Protein AF-A0A1H9P2E0-F1 (afdb_monomer_lite)

Sequence (161 aa):
MEAMEAANLPGFDYLEYKKALQNLKKMNFTDSVRFQTAYATAQSMGVTPKALLDSAQHYLQTLKKEESKFAQALKGQRAQQVSDKEAQLKQLDASIQQQEAKIKELQDAIKKTKAEQQKLRNTISKSTEKLSKTQADFQATYSLIAGEIQTDIESMKEYLK

pLDDT: mean 93.91, std 5.44, range [59.16, 98.5]

Structure (mmCIF, N/CA/C/O backbone):
data_AF-A0A1H9P2E0-F1
#
_entry.id   AF-A0A1H9P2E0-F1
#
loop_
_atom_site.group_PDB
_atom_site.id
_atom_site.type_symbol
_atom_site.label_atom_id
_atom_site.label_alt_id
_atom_site.label_comp_id
_atom_site.label_asym_id
_atom_site.label_entity_id
_atom_site.label_seq_id
_atom_site.pdbx_PDB_ins_code
_atom_site.Cartn_x
_atom_site.Cartn_y
_atom_site.Cartn_z
_atom_site.occupancy
_atom_site.B_iso_or_equiv
_atom_site.auth_seq_id
_atom_site.auth_comp_id
_atom_site.auth_asym_id
_atom_site.auth_atom_id
_atom_site.pdbx_PDB_model_num
ATOM 1 N N . MET A 1 1 ? 23.865 -5.713 -29.977 1.00 59.16 1 MET A N 1
ATOM 2 C CA . MET A 1 1 ? 25.014 -6.353 -30.655 1.00 59.16 1 MET A CA 1
ATOM 3 C C . MET A 1 1 ? 24.563 -7.631 -31.332 1.00 59.16 1 MET A C 1
ATOM 5 O O . MET A 1 1 ? 24.725 -7.708 -32.538 1.00 59.16 1 MET A O 1
ATOM 9 N N . GLU A 1 2 ? 23.847 -8.511 -30.630 1.00 76.31 2 GLU A N 1
ATOM 10 C CA . GLU A 1 2 ? 23.269 -9.747 -31.190 1.00 76.31 2 GLU A CA 1
ATOM 11 C C . GLU A 1 2 ? 22.479 -9.554 -32.498 1.00 76.31 2 GLU A C 1
ATOM 13 O O . GLU A 1 2 ? 22.685 -10.298 -33.446 1.00 76.31 2 GLU A O 1
ATOM 18 N N . ALA A 1 3 ? 21.637 -8.518 -32.616 1.00 79.62 3 ALA A N 1
ATOM 19 C CA . ALA A 1 3 ? 20.886 -8.257 -33.854 1.00 79.62 3 ALA A CA 1
ATOM 20 C C . ALA A 1 3 ? 21.777 -7.896 -35.062 1.00 79.62 3 ALA A C 1
ATOM 22 O O . ALA A 1 3 ? 21.414 -8.179 -36.198 1.00 79.62 3 ALA A O 1
ATOM 23 N N . MET A 1 4 ? 22.935 -7.276 -34.822 1.00 81.19 4 MET A N 1
ATOM 24 C CA . MET A 1 4 ? 23.901 -6.928 -35.872 1.00 81.19 4 MET A CA 1
ATOM 25 C C . MET A 1 4 ? 24.779 -8.130 -36.224 1.00 81.19 4 MET A C 1
ATOM 27 O O . MET A 1 4 ? 25.063 -8.341 -37.394 1.00 81.19 4 MET A O 1
ATOM 31 N N . GLU A 1 5 ? 25.145 -8.943 -35.230 1.00 82.06 5 GLU A N 1
ATOM 32 C CA . GLU A 1 5 ? 25.880 -10.200 -35.424 1.00 82.06 5 GLU A CA 1
ATOM 33 C C . GLU A 1 5 ? 25.035 -11.246 -36.164 1.00 82.06 5 GLU A C 1
ATOM 35 O O . GLU A 1 5 ? 25.518 -11.894 -37.086 1.00 82.06 5 GLU A O 1
ATOM 40 N N . ALA A 1 6 ? 23.747 -11.360 -35.835 1.00 86.00 6 ALA A N 1
ATOM 41 C CA . ALA A 1 6 ? 22.807 -12.231 -36.541 1.00 86.00 6 ALA A CA 1
ATOM 42 C C . ALA A 1 6 ? 22.508 -11.752 -37.972 1.00 86.00 6 ALA A C 1
ATOM 44 O O . ALA A 1 6 ? 22.106 -12.546 -38.820 1.00 86.00 6 ALA A O 1
ATOM 45 N N . ALA A 1 7 ? 22.688 -10.456 -38.239 1.00 88.00 7 ALA A N 1
ATOM 46 C CA . ALA A 1 7 ? 22.522 -9.854 -39.557 1.00 88.00 7 ALA A CA 1
ATOM 47 C C . ALA A 1 7 ? 23.840 -9.755 -40.343 1.00 88.00 7 ALA A C 1
ATOM 49 O O . ALA A 1 7 ? 23.836 -9.146 -41.415 1.00 88.00 7 ALA A O 1
ATOM 50 N N . ASN A 1 8 ? 24.938 -10.318 -39.823 1.00 89.31 8 ASN A N 1
ATOM 51 C CA . ASN A 1 8 ? 26.261 -10.209 -40.424 1.00 89.31 8 ASN A CA 1
ATOM 52 C C . ASN A 1 8 ? 26.288 -10.822 -41.830 1.00 89.31 8 ASN A C 1
ATOM 54 O O . ASN A 1 8 ? 25.757 -11.917 -42.040 1.00 89.31 8 ASN A O 1
ATOM 58 N N . LEU A 1 9 ? 26.900 -10.133 -42.794 1.00 90.12 9 LEU A N 1
ATOM 59 C CA . LEU A 1 9 ? 26.985 -10.624 -44.167 1.00 90.12 9 LEU A CA 1
ATOM 60 C C . LEU A 1 9 ? 28.271 -11.449 -44.358 1.00 90.12 9 LEU A C 1
ATOM 62 O O . LEU A 1 9 ? 29.263 -11.250 -43.657 1.00 90.12 9 LEU A O 1
ATOM 66 N N . PRO A 1 10 ? 28.279 -12.424 -45.282 1.00 88.25 10 PRO A N 1
ATOM 67 C CA . PRO A 1 10 ? 29.491 -13.167 -45.593 1.00 88.25 10 PRO A CA 1
ATOM 68 C C . PRO A 1 10 ? 30.488 -12.296 -46.370 1.00 88.25 10 PRO A C 1
ATOM 70 O O . PRO A 1 10 ? 30.115 -11.579 -47.298 1.00 88.25 10 PRO A O 1
ATOM 73 N N . GLY A 1 11 ? 31.777 -12.446 -46.061 1.00 88.12 11 GLY A N 1
ATOM 74 C CA . GLY A 1 11 ? 32.859 -11.737 -46.747 1.00 88.12 11 GLY A CA 1
ATOM 75 C C . GLY A 1 11 ? 33.228 -10.415 -46.076 1.00 88.12 11 GLY A C 1
ATOM 76 O O . GLY A 1 11 ? 32.992 -10.229 -44.890 1.00 88.12 11 GLY A O 1
ATOM 77 N N . PHE A 1 12 ? 33.886 -9.528 -46.824 1.00 92.88 12 PHE A N 1
ATOM 78 C CA . PHE A 1 12 ? 34.288 -8.216 -46.318 1.00 92.88 12 PHE A CA 1
ATOM 79 C C . PHE A 1 12 ? 33.162 -7.208 -46.567 1.00 92.88 12 PHE A C 1
ATOM 81 O O . PHE A 1 12 ? 32.880 -6.876 -47.722 1.00 92.88 12 PHE A O 1
ATOM 88 N N . ASP A 1 13 ? 32.528 -6.713 -45.503 1.00 94.00 13 ASP A N 1
ATOM 89 C CA . ASP A 1 13 ? 31.390 -5.801 -45.591 1.00 94.00 13 ASP A CA 1
ATOM 90 C C . ASP A 1 13 ? 31.623 -4.474 -44.838 1.00 94.00 13 ASP A C 1
ATOM 92 O O . ASP A 1 13 ? 32.756 -4.086 -44.527 1.00 94.00 13 ASP A O 1
ATOM 96 N N . TYR A 1 14 ? 30.557 -3.700 -44.620 1.00 94.81 14 TYR A N 1
ATOM 97 C CA . TYR A 1 14 ? 30.608 -2.448 -43.871 1.00 94.81 14 TYR A CA 1
ATOM 98 C C . TYR A 1 14 ? 31.214 -2.567 -42.458 1.00 94.81 14 TYR A C 1
ATOM 100 O O . TYR A 1 14 ? 31.908 -1.639 -42.034 1.00 94.81 14 TYR A O 1
ATOM 108 N N . LEU A 1 15 ? 30.978 -3.646 -41.708 1.00 93.00 15 LEU A N 1
ATOM 109 C CA . LEU A 1 15 ? 31.523 -3.844 -40.363 1.00 93.00 15 LEU A CA 1
ATOM 110 C C . LEU A 1 15 ? 33.037 -4.073 -40.407 1.00 93.00 15 LEU A C 1
ATOM 112 O O . LEU A 1 15 ? 33.769 -3.423 -39.650 1.00 93.00 15 LEU A O 1
ATOM 116 N N . GLU A 1 16 ? 33.538 -4.894 -41.331 1.00 93.62 16 GLU A N 1
ATOM 117 C CA . GLU A 1 16 ? 34.977 -5.073 -41.569 1.00 93.62 16 GLU A CA 1
ATOM 118 C C . GLU A 1 16 ? 35.612 -3.770 -42.057 1.00 93.62 16 GLU A C 1
ATOM 120 O O . GLU A 1 16 ? 36.668 -3.367 -41.558 1.00 93.62 16 GLU A O 1
ATOM 125 N N . TYR A 1 17 ? 34.938 -3.052 -42.961 1.00 94.44 17 TYR A N 1
ATOM 126 C CA . TYR A 1 17 ? 35.361 -1.732 -43.421 1.00 94.44 17 TYR A CA 1
ATOM 127 C C . TYR A 1 17 ? 35.448 -0.736 -42.258 1.00 94.44 17 TYR A C 1
ATOM 129 O O . TYR A 1 17 ? 36.449 -0.032 -42.096 1.00 94.44 17 TYR A O 1
ATOM 137 N N . LYS A 1 18 ? 34.445 -0.710 -41.374 1.00 93.00 18 LYS A N 1
ATOM 138 C CA . LYS A 1 18 ? 34.426 0.147 -40.184 1.00 93.00 18 LYS A CA 1
ATOM 139 C C . LYS A 1 18 ? 35.549 -0.206 -39.212 1.00 93.00 18 LYS A C 1
ATOM 141 O O . LYS A 1 18 ? 36.180 0.703 -38.667 1.00 93.00 18 LYS A O 1
ATOM 146 N N . LYS A 1 19 ? 35.829 -1.495 -39.019 1.00 91.94 19 LYS A N 1
ATOM 147 C CA . LYS A 1 19 ? 36.938 -1.988 -38.193 1.00 91.94 19 LYS A CA 1
ATOM 148 C C . LYS A 1 19 ? 38.294 -1.583 -38.779 1.00 91.94 19 LYS A C 1
ATOM 150 O O . LYS A 1 19 ? 39.157 -1.101 -38.044 1.00 91.94 19 LYS A O 1
ATOM 155 N N . ALA A 1 20 ? 38.467 -1.684 -40.097 1.00 92.44 20 ALA A N 1
ATOM 156 C CA . ALA A 1 20 ? 39.662 -1.205 -40.792 1.00 92.44 20 ALA A CA 1
ATOM 157 C C . ALA A 1 20 ? 39.855 0.311 -40.606 1.00 92.44 20 ALA A C 1
ATOM 159 O O . ALA A 1 20 ? 40.936 0.752 -40.216 1.00 92.44 20 ALA A O 1
ATOM 160 N N . LEU A 1 21 ? 38.792 1.109 -40.770 1.00 92.88 21 LEU A N 1
ATOM 161 C CA . LEU A 1 21 ? 38.822 2.552 -40.505 1.00 92.88 21 LEU A CA 1
ATOM 162 C C . LEU A 1 21 ? 39.211 2.877 -39.055 1.00 92.88 21 LEU A C 1
ATOM 164 O O . LEU A 1 21 ? 39.977 3.809 -38.820 1.00 92.88 21 LEU A O 1
ATOM 168 N N . GLN A 1 22 ? 38.698 2.132 -38.074 1.00 91.31 22 GLN A N 1
ATOM 169 C CA . GLN A 1 22 ? 39.056 2.322 -36.663 1.00 91.31 22 GLN A CA 1
ATOM 170 C C . GLN A 1 22 ? 40.533 2.018 -36.399 1.00 91.31 22 GLN A C 1
ATOM 172 O O . GLN A 1 22 ? 41.188 2.763 -35.671 1.00 91.31 22 GLN A O 1
ATOM 177 N N . ASN A 1 23 ? 41.071 0.965 -37.011 1.00 90.00 23 ASN A N 1
ATOM 178 C CA . ASN A 1 23 ? 42.485 0.621 -36.890 1.00 90.00 23 ASN A CA 1
ATOM 179 C C . ASN A 1 23 ? 43.382 1.691 -37.518 1.00 90.00 23 ASN A C 1
ATOM 181 O O . ASN A 1 23 ? 44.344 2.128 -36.891 1.00 90.00 23 ASN A O 1
ATOM 185 N N . LEU A 1 24 ? 43.027 2.177 -38.708 1.00 89.88 24 LEU A N 1
ATOM 186 C CA . LEU A 1 24 ? 43.770 3.229 -39.401 1.00 89.88 24 LEU A CA 1
ATOM 187 C C . LEU A 1 24 ? 43.652 4.601 -38.722 1.00 89.88 24 LEU A C 1
ATOM 189 O O . LEU A 1 24 ? 44.500 5.457 -38.940 1.00 89.88 24 LEU A O 1
ATOM 193 N N . LYS A 1 25 ? 42.645 4.827 -37.866 1.00 88.75 25 LYS A N 1
ATOM 194 C CA . LYS A 1 25 ? 42.538 6.052 -37.051 1.00 88.75 25 LYS A CA 1
ATOM 195 C C . LYS A 1 25 ? 43.690 6.190 -36.046 1.00 88.75 25 LYS A C 1
ATOM 197 O O . LYS A 1 25 ? 43.957 7.288 -35.575 1.00 88.75 25 LYS A O 1
ATOM 202 N N . LYS A 1 26 ? 44.376 5.087 -35.725 1.00 88.69 26 LYS A N 1
ATOM 203 C CA . LYS A 1 26 ? 45.584 5.084 -34.884 1.00 88.69 26 LYS A CA 1
ATOM 204 C C . LYS A 1 26 ? 46.821 5.611 -35.624 1.00 88.69 26 LYS A C 1
ATOM 206 O O . LYS A 1 26 ? 47.859 5.800 -35.004 1.00 88.69 26 LYS A O 1
ATOM 211 N N . MET A 1 27 ? 46.716 5.823 -36.936 1.00 82.19 27 MET A N 1
ATOM 212 C CA . MET A 1 27 ? 47.751 6.407 -37.782 1.00 82.19 27 MET A CA 1
ATOM 213 C C . MET A 1 27 ? 47.370 7.864 -38.088 1.00 82.19 27 MET A C 1
ATOM 215 O O . MET A 1 27 ? 46.188 8.166 -38.252 1.00 82.19 27 MET A O 1
ATOM 219 N N . ASN A 1 28 ? 48.350 8.771 -38.180 1.00 81.56 28 ASN A N 1
ATOM 220 C CA . ASN A 1 28 ? 48.147 10.207 -38.449 1.00 81.56 28 ASN A CA 1
ATOM 221 C C . ASN A 1 28 ? 47.752 10.487 -39.917 1.00 81.56 28 ASN A C 1
ATOM 223 O O . ASN A 1 28 ? 48.360 11.312 -40.596 1.00 81.56 28 ASN A O 1
ATOM 227 N N . PHE A 1 29 ? 46.753 9.773 -40.433 1.00 87.12 29 PHE A N 1
ATOM 228 C CA . PHE A 1 29 ? 46.204 9.978 -41.767 1.00 87.12 29 PHE A CA 1
ATOM 229 C C . PHE A 1 29 ? 45.033 10.952 -41.745 1.00 87.12 29 PHE A C 1
ATOM 231 O O . PHE A 1 29 ? 44.230 10.976 -40.810 1.00 87.12 29 PHE A O 1
ATOM 238 N N . THR A 1 30 ? 44.890 11.704 -42.836 1.00 91.44 30 THR A N 1
ATOM 239 C CA . THR A 1 30 ? 43.660 12.448 -43.106 1.00 91.44 30 THR A CA 1
ATOM 240 C C . THR A 1 30 ? 42.501 11.478 -43.334 1.00 91.44 30 THR A C 1
ATOM 242 O O . THR A 1 30 ? 42.693 10.328 -43.739 1.00 91.44 30 THR A O 1
ATOM 245 N N . ASP A 1 31 ? 41.275 11.942 -43.098 1.00 87.62 31 ASP A N 1
ATOM 246 C CA . ASP A 1 31 ? 40.072 11.127 -43.280 1.00 87.62 31 ASP A CA 1
ATOM 247 C C . ASP A 1 31 ? 39.960 10.578 -44.708 1.00 87.62 31 ASP A C 1
ATOM 249 O O . ASP A 1 31 ? 39.693 9.394 -44.884 1.00 87.62 31 ASP A O 1
ATOM 253 N N . SER A 1 32 ? 40.265 11.388 -45.723 1.00 92.25 32 SER A N 1
ATOM 254 C CA . SER A 1 32 ? 40.256 10.943 -47.123 1.00 92.25 32 SER A CA 1
ATOM 255 C C . SER A 1 32 ? 41.203 9.759 -47.359 1.00 92.25 32 SER A C 1
ATOM 257 O O . SER A 1 32 ? 40.775 8.708 -47.838 1.00 92.25 32 SER A O 1
ATOM 259 N N . VAL A 1 33 ? 42.464 9.881 -46.920 1.00 92.50 33 VAL A N 1
ATOM 260 C CA . VAL A 1 33 ? 43.468 8.810 -47.048 1.00 92.50 33 VAL A CA 1
ATOM 261 C C . VAL A 1 33 ? 43.028 7.570 -46.276 1.00 92.50 33 VAL A C 1
ATOM 263 O O . VAL A 1 33 ? 43.128 6.458 -46.778 1.00 92.50 33 VAL A O 1
ATOM 266 N N . ARG A 1 34 ? 42.467 7.736 -45.075 1.00 93.69 34 ARG A N 1
ATOM 267 C CA . ARG A 1 34 ? 41.988 6.618 -44.256 1.00 93.69 34 ARG A CA 1
ATOM 268 C C . ARG A 1 34 ? 40.881 5.818 -44.945 1.00 93.69 34 ARG A C 1
ATOM 270 O O . ARG A 1 34 ? 40.924 4.588 -44.941 1.00 93.69 34 ARG A O 1
ATOM 277 N N . PHE A 1 35 ? 39.904 6.505 -45.533 1.00 94.44 35 PHE A N 1
ATOM 278 C CA . PHE A 1 35 ? 38.799 5.867 -46.249 1.00 94.44 35 PHE A CA 1
ATOM 279 C C . PHE A 1 35 ? 39.254 5.200 -47.550 1.00 94.44 35 PHE A C 1
ATOM 281 O O . PHE A 1 35 ? 38.812 4.084 -47.832 1.00 94.44 35 PHE A O 1
ATOM 288 N N . GLN A 1 36 ? 40.172 5.827 -48.292 1.00 93.94 36 GLN A N 1
ATOM 289 C CA . GLN A 1 36 ? 40.772 5.251 -49.499 1.00 93.94 36 GLN A CA 1
ATOM 290 C C . GLN A 1 36 ? 41.615 4.008 -49.186 1.00 93.94 36 GLN A C 1
ATOM 292 O O . GLN A 1 36 ? 41.442 2.982 -49.837 1.00 93.94 36 GLN A O 1
ATOM 297 N N . THR A 1 37 ? 42.458 4.051 -48.150 1.00 93.31 37 THR A N 1
ATOM 298 C CA . THR A 1 37 ? 43.301 2.918 -47.728 1.00 93.31 37 THR A CA 1
ATOM 299 C C . THR A 1 37 ? 42.466 1.728 -47.255 1.00 93.31 37 THR A C 1
ATOM 301 O O . THR A 1 37 ? 42.718 0.589 -47.655 1.00 93.31 37 THR A O 1
ATOM 304 N N . ALA A 1 38 ? 41.429 1.971 -46.445 1.00 93.75 38 ALA A N 1
ATOM 305 C CA . ALA A 1 38 ? 40.497 0.915 -46.052 1.00 93.75 38 ALA A CA 1
ATOM 306 C C . ALA A 1 38 ? 39.767 0.321 -47.270 1.00 93.75 38 ALA A C 1
ATOM 308 O O . ALA A 1 38 ? 39.545 -0.886 -47.330 1.00 93.75 38 ALA A O 1
ATOM 309 N N . TYR A 1 39 ? 39.419 1.154 -48.257 1.00 95.00 39 TYR A N 1
ATOM 310 C CA . TYR A 1 39 ? 38.695 0.700 -49.443 1.00 95.00 39 TYR A CA 1
ATOM 311 C C . TYR A 1 39 ? 39.597 -0.087 -50.394 1.00 95.00 39 TYR A C 1
ATOM 313 O O . TYR A 1 39 ? 39.155 -1.094 -50.925 1.00 95.00 39 TYR A O 1
ATOM 321 N N . ALA A 1 40 ? 40.868 0.289 -50.549 1.00 94.38 40 ALA A N 1
ATOM 322 C CA . ALA A 1 40 ? 41.834 -0.479 -51.334 1.00 94.38 40 ALA A CA 1
ATOM 323 C C . ALA A 1 40 ? 41.984 -1.922 -50.812 1.00 94.38 40 ALA A C 1
ATOM 325 O O . ALA A 1 40 ? 42.099 -2.861 -51.597 1.00 94.38 40 ALA A O 1
ATOM 326 N N . THR A 1 41 ? 41.904 -2.106 -49.489 1.00 89.94 41 THR A N 1
ATOM 327 C CA . THR A 1 41 ? 41.885 -3.437 -48.857 1.00 89.94 41 THR A CA 1
ATOM 328 C C . THR A 1 41 ? 40.600 -4.202 -49.189 1.00 89.94 41 THR A C 1
ATOM 330 O O . THR A 1 41 ? 40.652 -5.378 -49.518 1.00 89.94 41 THR A O 1
ATOM 333 N N . ALA A 1 42 ? 39.441 -3.541 -49.153 1.00 93.25 42 ALA A N 1
ATOM 334 C CA . ALA A 1 42 ? 38.174 -4.157 -49.550 1.00 93.25 42 ALA A CA 1
ATOM 335 C C . ALA A 1 42 ? 38.157 -4.519 -51.053 1.00 93.25 42 ALA A C 1
ATOM 337 O O . ALA A 1 42 ? 37.686 -5.584 -51.450 1.00 93.25 42 ALA A O 1
ATOM 338 N N . GLN A 1 43 ? 38.714 -3.646 -51.896 1.00 94.62 43 GLN A N 1
ATOM 339 C CA . GLN A 1 43 ? 38.768 -3.799 -53.347 1.00 94.62 43 GLN A CA 1
ATOM 340 C C . GLN A 1 43 ? 39.628 -4.994 -53.769 1.00 94.62 43 GLN A C 1
ATOM 342 O O . GLN A 1 43 ? 39.242 -5.712 -54.689 1.00 94.62 43 GLN A O 1
ATOM 347 N N . SER A 1 44 ? 40.754 -5.255 -53.090 1.00 92.69 44 SER A N 1
ATOM 348 C CA . SER A 1 44 ? 41.574 -6.448 -53.359 1.00 92.69 44 SER A CA 1
ATOM 349 C C . SER A 1 44 ? 40.842 -7.758 -53.042 1.00 92.69 44 SER A C 1
ATOM 351 O O . SER A 1 44 ? 41.186 -8.802 -53.589 1.00 92.69 44 SER A O 1
ATOM 353 N N . MET A 1 45 ? 39.789 -7.692 -52.221 1.00 91.25 45 MET A N 1
ATOM 354 C CA . MET A 1 45 ? 38.884 -8.800 -51.904 1.00 91.25 45 MET A CA 1
ATOM 355 C C . MET A 1 45 ? 37.641 -8.837 -52.814 1.00 91.25 45 MET A C 1
ATOM 357 O O . MET A 1 45 ? 36.704 -9.585 -52.547 1.00 91.25 45 MET A O 1
ATOM 361 N N . GLY A 1 46 ? 37.610 -8.036 -53.887 1.00 92.19 46 GLY A N 1
ATOM 362 C CA . GLY A 1 46 ? 36.515 -8.001 -54.862 1.00 92.19 46 GLY A CA 1
ATOM 363 C C . GLY A 1 46 ? 35.306 -7.154 -54.449 1.00 92.19 46 GLY A C 1
ATOM 364 O O . GLY A 1 46 ? 34.272 -7.200 -55.115 1.00 92.19 46 GLY A O 1
ATOM 365 N N . VAL A 1 47 ? 35.408 -6.370 -53.372 1.00 95.31 47 VAL A N 1
ATOM 366 C CA . VAL A 1 47 ? 34.300 -5.544 -52.876 1.00 95.31 47 VAL A CA 1
ATOM 367 C C . VAL A 1 47 ? 34.204 -4.235 -53.659 1.00 95.31 47 VAL A C 1
ATOM 369 O O . VAL A 1 47 ? 35.186 -3.514 -53.833 1.00 95.31 47 VAL A O 1
ATOM 372 N N . THR A 1 48 ? 32.992 -3.893 -54.101 1.00 95.12 48 THR A N 1
ATOM 373 C CA . THR A 1 48 ? 32.704 -2.625 -54.790 1.00 95.12 48 THR A CA 1
ATOM 374 C C . THR A 1 48 ? 32.202 -1.553 -53.813 1.00 95.12 48 THR A C 1
ATOM 376 O O . THR A 1 48 ? 31.668 -1.891 -52.752 1.00 95.12 48 THR A O 1
ATOM 379 N N . PRO A 1 49 ? 32.269 -0.250 -54.155 1.00 94.38 49 PRO A N 1
ATOM 380 C CA . PRO A 1 49 ? 31.740 0.805 -53.289 1.00 94.38 49 PRO A CA 1
ATOM 381 C C . PRO A 1 49 ? 30.236 0.642 -53.061 1.00 94.38 49 PRO A C 1
ATOM 383 O O . PRO A 1 49 ? 29.740 0.861 -51.959 1.00 94.38 49 PRO A O 1
ATOM 386 N N . LYS A 1 50 ? 29.513 0.196 -54.097 1.00 95.06 50 LYS A N 1
ATOM 387 C CA . LYS A 1 50 ? 28.085 -0.104 -54.010 1.00 95.06 50 LYS A CA 1
ATOM 388 C C . LYS A 1 50 ? 27.803 -1.213 -52.992 1.00 95.06 50 LYS A C 1
ATOM 390 O O . LYS A 1 50 ? 26.911 -1.040 -52.174 1.00 95.06 50 LYS A O 1
ATOM 395 N N . ALA A 1 51 ? 28.586 -2.294 -52.983 1.00 93.81 51 ALA A N 1
ATOM 396 C CA . ALA A 1 51 ? 28.418 -3.380 -52.014 1.00 93.81 51 ALA A CA 1
ATOM 397 C C . ALA A 1 51 ? 28.657 -2.924 -50.557 1.00 93.81 51 ALA A C 1
ATOM 399 O O . ALA A 1 51 ? 27.937 -3.344 -49.649 1.00 93.81 51 ALA A O 1
ATOM 400 N N . LEU A 1 52 ? 29.609 -2.013 -50.319 1.00 94.38 52 LEU A N 1
ATOM 401 C CA . LEU A 1 52 ? 29.823 -1.412 -48.991 1.00 94.38 52 LEU A CA 1
ATOM 402 C C . LEU A 1 52 ? 28.665 -0.504 -48.558 1.00 94.38 52 LEU A C 1
ATOM 404 O O . LEU A 1 52 ? 28.278 -0.508 -47.393 1.00 94.38 52 LEU A O 1
ATOM 408 N N . LEU A 1 53 ? 28.101 0.272 -49.485 1.00 95.31 53 LEU A N 1
ATOM 409 C CA . LEU A 1 53 ? 26.938 1.115 -49.199 1.00 95.31 53 LEU A CA 1
ATOM 410 C C . LEU A 1 53 ? 25.681 0.277 -48.944 1.00 95.31 53 LEU A C 1
ATOM 412 O O . LEU A 1 53 ? 24.951 0.544 -47.991 1.00 95.31 53 LEU A O 1
ATOM 416 N N . ASP A 1 54 ? 25.454 -0.757 -49.754 1.00 95.44 54 ASP A N 1
ATOM 417 C CA . ASP A 1 54 ? 24.308 -1.656 -49.615 1.00 95.44 54 ASP A CA 1
ATOM 418 C C . ASP A 1 54 ? 24.386 -2.438 -48.284 1.00 95.44 54 ASP A C 1
ATOM 420 O O . ASP A 1 54 ? 23.388 -2.529 -47.565 1.00 95.44 54 ASP A O 1
ATOM 424 N N . SER A 1 55 ? 25.574 -2.917 -47.888 1.00 95.31 55 SER A N 1
ATOM 425 C CA . SER A 1 55 ? 25.777 -3.556 -46.574 1.00 95.31 55 SER A CA 1
ATOM 426 C C . SER A 1 55 ? 25.598 -2.578 -45.408 1.00 95.31 55 SER A C 1
ATOM 428 O O . SER A 1 55 ? 24.919 -2.907 -44.436 1.00 9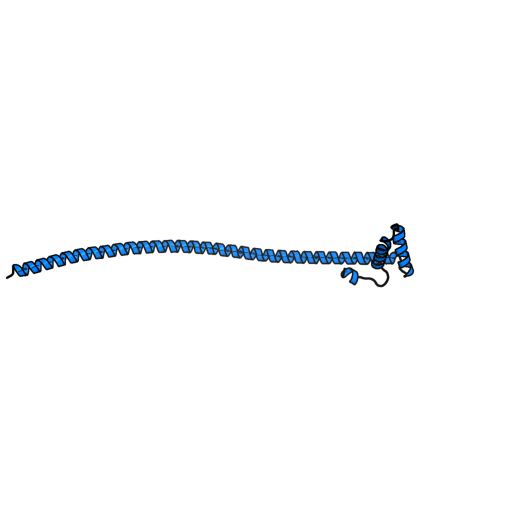5.31 55 SER A O 1
ATOM 430 N N . ALA A 1 56 ? 26.096 -1.341 -45.510 1.00 93.75 56 ALA A N 1
ATOM 431 C CA . ALA A 1 56 ? 25.840 -0.305 -44.505 1.00 93.75 56 ALA A CA 1
ATOM 432 C C . ALA A 1 56 ? 24.335 -0.034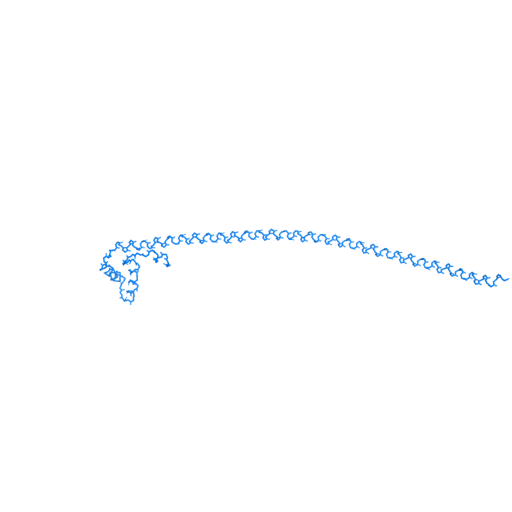 -44.331 1.00 93.75 56 ALA A C 1
ATOM 434 O O . ALA A 1 56 ? 23.834 0.074 -43.208 1.00 93.75 56 ALA A O 1
ATOM 435 N N . GLN A 1 57 ? 23.599 0.037 -45.444 1.00 95.00 57 GLN A N 1
ATOM 436 C CA . GLN A 1 57 ? 22.156 0.247 -45.439 1.00 95.00 57 GLN A CA 1
ATOM 437 C C . GLN A 1 57 ? 21.404 -0.937 -44.815 1.00 95.00 57 GLN A C 1
ATOM 439 O O . GLN A 1 57 ? 20.449 -0.722 -44.066 1.00 95.00 57 GLN A O 1
ATOM 444 N N . HIS A 1 58 ? 21.840 -2.173 -45.074 1.00 94.44 58 HIS A N 1
ATOM 445 C CA . HIS A 1 58 ? 21.306 -3.382 -44.437 1.00 94.44 58 HIS A CA 1
ATOM 446 C C . HIS A 1 58 ? 21.426 -3.326 -42.907 1.00 94.44 58 HIS A C 1
ATOM 448 O O . HIS A 1 58 ? 20.440 -3.541 -42.193 1.00 94.44 58 HIS A O 1
ATOM 454 N N . TYR A 1 59 ? 22.592 -2.935 -42.389 1.00 93.31 59 TYR A N 1
ATOM 455 C CA . TYR A 1 59 ? 22.795 -2.770 -40.949 1.00 93.31 59 TYR A CA 1
ATOM 456 C C . TYR A 1 59 ? 21.938 -1.644 -40.354 1.00 93.31 59 TYR A C 1
ATOM 458 O O . TYR A 1 59 ? 21.322 -1.830 -39.304 1.00 93.31 59 TYR A O 1
ATOM 466 N N . LEU A 1 60 ? 21.808 -0.500 -41.037 1.00 93.75 60 LEU A N 1
ATOM 467 C CA . LEU A 1 60 ? 20.917 0.583 -40.599 1.00 93.75 60 LEU A CA 1
ATOM 468 C C . LEU A 1 60 ? 19.449 0.144 -40.541 1.00 93.75 60 LEU A C 1
ATOM 470 O O . LEU A 1 60 ? 18.739 0.466 -39.587 1.00 93.75 60 LEU A O 1
ATOM 474 N N . GLN A 1 61 ? 18.981 -0.612 -41.535 1.00 93.62 61 GLN A N 1
ATOM 475 C CA . GLN A 1 61 ? 17.623 -1.156 -41.527 1.00 93.62 61 GLN A CA 1
ATOM 476 C C . GLN A 1 61 ? 17.418 -2.165 -40.394 1.00 93.62 61 GLN A C 1
ATOM 478 O O . GLN A 1 61 ? 16.356 -2.171 -39.769 1.00 93.62 61 GLN A O 1
ATOM 483 N N . THR A 1 62 ? 18.422 -2.994 -40.109 1.00 93.06 62 THR A N 1
ATOM 484 C CA . THR A 1 62 ? 18.393 -3.950 -38.996 1.00 93.06 62 THR A CA 1
ATOM 485 C C . THR A 1 62 ? 18.283 -3.227 -37.655 1.00 93.06 62 THR A C 1
ATOM 487 O O . THR A 1 62 ? 17.383 -3.534 -36.874 1.00 93.06 62 THR A O 1
ATOM 490 N N . LEU A 1 63 ? 19.104 -2.196 -37.425 1.00 90.88 63 LEU A N 1
ATOM 491 C CA . LEU A 1 63 ? 19.021 -1.367 -36.217 1.00 90.88 63 LEU A CA 1
ATOM 492 C C . LEU A 1 63 ? 17.660 -0.687 -36.076 1.00 90.88 63 LEU A C 1
ATOM 494 O O . LEU A 1 63 ? 17.085 -0.703 -34.993 1.00 90.88 63 LEU A O 1
ATOM 498 N N . LYS A 1 64 ? 17.106 -0.148 -37.166 1.00 92.56 64 LYS A N 1
ATOM 499 C CA . LYS A 1 64 ? 15.784 0.493 -37.150 1.00 92.56 64 LYS A CA 1
ATOM 500 C C . LYS A 1 64 ? 14.663 -0.488 -36.787 1.00 92.56 64 LYS A C 1
ATOM 502 O O . LYS A 1 64 ? 13.731 -0.131 -36.068 1.00 92.56 64 LYS A O 1
ATOM 507 N N . LYS A 1 65 ? 14.734 -1.732 -37.276 1.00 92.88 65 LYS A N 1
ATOM 508 C CA . LYS A 1 65 ? 13.785 -2.792 -36.894 1.00 92.88 65 LYS A CA 1
ATOM 509 C C . LYS A 1 65 ? 13.913 -3.131 -35.411 1.00 92.88 65 LYS A C 1
ATOM 511 O O . LYS A 1 65 ? 12.895 -3.286 -34.742 1.00 92.88 65 LYS A O 1
ATOM 516 N N . GLU A 1 66 ? 15.139 -3.220 -34.908 1.00 92.50 66 GLU A N 1
ATOM 517 C CA . GLU A 1 66 ? 15.395 -3.547 -33.507 1.00 92.50 66 GLU A CA 1
ATOM 518 C C . GLU A 1 66 ? 14.943 -2.429 -32.561 1.00 92.50 66 GLU A C 1
ATOM 520 O O . GLU A 1 66 ? 14.263 -2.691 -31.573 1.00 92.50 66 GLU A O 1
ATOM 525 N N . GLU A 1 67 ? 15.207 -1.171 -32.917 1.00 91.69 67 GLU A N 1
ATOM 526 C CA . GLU A 1 67 ? 14.697 0.005 -32.207 1.00 91.69 67 GLU A CA 1
ATOM 527 C C . GLU A 1 67 ? 13.163 -0.009 -32.134 1.00 91.69 67 GLU A C 1
ATOM 529 O O . GLU A 1 67 ? 12.582 0.197 -31.067 1.00 91.69 67 GLU A O 1
ATOM 534 N N . SER A 1 68 ? 12.492 -0.314 -33.250 1.00 94.00 68 SER A N 1
ATOM 535 C CA . SER A 1 68 ? 11.031 -0.398 -33.291 1.00 94.00 68 SER A CA 1
ATOM 536 C C . SER A 1 68 ? 10.484 -1.525 -32.406 1.00 94.00 68 SER A C 1
ATOM 538 O O . SER A 1 68 ? 9.517 -1.297 -31.673 1.00 94.00 68 SER A O 1
ATOM 540 N N . LYS A 1 69 ? 11.104 -2.713 -32.427 1.00 93.88 69 LYS A N 1
ATOM 541 C CA . LYS A 1 69 ? 10.737 -3.835 -31.547 1.00 93.88 69 LYS A CA 1
ATOM 542 C C . LYS A 1 69 ? 10.934 -3.480 -30.078 1.00 93.88 69 LYS A C 1
ATOM 544 O O . LYS A 1 69 ? 10.038 -3.714 -29.269 1.00 93.88 69 LYS A O 1
ATOM 549 N N . PHE A 1 70 ? 12.071 -2.877 -29.743 1.00 94.19 70 PHE A N 1
ATOM 550 C CA . PHE A 1 70 ? 12.374 -2.437 -28.387 1.00 94.19 70 PHE A CA 1
ATOM 551 C C . PHE A 1 70 ? 11.351 -1.412 -27.890 1.00 94.19 70 PHE A C 1
ATOM 553 O O . PHE A 1 70 ? 10.803 -1.565 -26.799 1.00 94.19 70 PHE A O 1
ATOM 560 N N . ALA A 1 71 ? 11.024 -0.403 -28.702 1.00 93.50 71 ALA A N 1
ATOM 561 C CA . ALA A 1 71 ? 10.023 0.601 -28.354 1.00 93.50 71 ALA A CA 1
ATOM 562 C C . ALA A 1 71 ? 8.638 -0.025 -28.111 1.00 93.50 71 ALA A C 1
ATOM 564 O O . ALA A 1 71 ? 7.946 0.349 -27.161 1.00 93.50 71 ALA A O 1
ATOM 565 N N . GLN A 1 72 ? 8.240 -1.004 -28.931 1.00 95.06 72 GLN A N 1
ATOM 566 C CA . GLN A 1 72 ? 6.979 -1.721 -28.756 1.00 95.06 72 GLN A CA 1
ATOM 567 C C . GLN A 1 72 ? 6.972 -2.566 -27.476 1.00 95.06 72 GLN A C 1
ATOM 569 O O . GLN A 1 72 ? 6.011 -2.493 -26.709 1.00 95.06 72 GLN A O 1
ATOM 574 N N . ALA A 1 73 ? 8.045 -3.317 -27.215 1.00 93.81 73 ALA A N 1
ATOM 575 C CA . ALA A 1 73 ? 8.190 -4.120 -26.005 1.00 93.81 73 ALA A CA 1
ATOM 576 C C . ALA A 1 73 ? 8.166 -3.241 -24.747 1.00 93.81 73 ALA A C 1
ATOM 578 O O . ALA A 1 73 ? 7.421 -3.523 -23.810 1.00 93.81 73 ALA A O 1
ATOM 579 N N . LEU A 1 74 ? 8.893 -2.120 -24.757 1.00 93.25 74 LEU A N 1
ATOM 580 C CA . LEU A 1 74 ? 8.917 -1.166 -23.652 1.00 93.25 74 LEU A CA 1
ATOM 581 C C . LEU A 1 74 ? 7.540 -0.536 -23.416 1.00 93.25 74 LEU A C 1
ATOM 583 O O . LEU A 1 74 ? 7.118 -0.395 -22.268 1.00 93.25 74 LEU A O 1
ATOM 587 N N . LYS A 1 75 ? 6.817 -0.174 -24.484 1.00 92.75 75 LYS A N 1
ATOM 588 C CA . LYS A 1 75 ? 5.440 0.329 -24.382 1.00 92.75 75 LYS A CA 1
ATOM 589 C C . LYS A 1 75 ? 4.515 -0.721 -23.766 1.00 92.75 75 LYS A C 1
ATOM 591 O O . LYS A 1 75 ? 3.758 -0.380 -22.862 1.00 92.75 75 LYS A O 1
ATOM 596 N N . GLY A 1 76 ? 4.599 -1.973 -24.218 1.00 92.00 76 GLY A N 1
ATOM 597 C CA . GLY A 1 76 ? 3.816 -3.086 -23.677 1.00 92.00 76 GLY A CA 1
ATOM 598 C C . GLY A 1 76 ? 4.114 -3.337 -22.200 1.00 92.00 76 GLY A C 1
ATOM 599 O O . GLY A 1 76 ? 3.197 -3.392 -21.389 1.00 92.00 76 GLY A O 1
ATOM 600 N N . GLN A 1 77 ? 5.393 -3.386 -21.826 1.00 92.06 77 GLN A N 1
ATOM 601 C CA . GLN A 1 77 ? 5.811 -3.607 -20.443 1.00 92.06 77 GLN A CA 1
ATOM 602 C C . GLN A 1 77 ? 5.400 -2.455 -19.519 1.00 92.06 77 GLN A C 1
ATOM 604 O O . GLN A 1 77 ? 4.931 -2.702 -18.409 1.00 92.06 77 GLN A O 1
ATOM 609 N N . ARG A 1 78 ? 5.530 -1.199 -19.970 1.00 87.56 78 ARG A N 1
ATOM 610 C CA . ARG A 1 78 ? 5.046 -0.032 -19.216 1.00 87.56 78 ARG A CA 1
ATOM 611 C C . ARG A 1 78 ? 3.535 -0.078 -19.033 1.00 87.56 78 ARG A C 1
ATOM 613 O O . ARG A 1 78 ? 3.074 0.100 -17.914 1.00 87.56 78 ARG A O 1
ATOM 620 N N . ALA A 1 79 ? 2.783 -0.337 -20.103 1.00 89.38 79 ALA A N 1
ATOM 621 C CA . ALA A 1 79 ? 1.328 -0.427 -20.038 1.00 89.38 79 ALA A CA 1
ATOM 622 C C . ALA A 1 79 ? 0.879 -1.534 -19.076 1.00 89.38 79 ALA A C 1
ATOM 624 O O . ALA A 1 79 ? 0.040 -1.278 -18.222 1.00 89.38 79 ALA A O 1
ATOM 625 N N . GLN A 1 80 ? 1.494 -2.717 -19.153 1.00 91.81 80 GLN A N 1
ATOM 626 C CA . GLN A 1 80 ? 1.181 -3.834 -18.267 1.00 91.81 80 GLN A CA 1
ATOM 627 C C . GLN A 1 80 ? 1.470 -3.495 -16.800 1.00 91.81 80 GLN A C 1
ATOM 629 O O . GLN A 1 80 ? 0.584 -3.594 -15.960 1.00 91.81 80 GLN A O 1
ATOM 634 N N . GLN A 1 81 ? 2.682 -3.023 -16.486 1.00 89.81 81 GLN A N 1
ATOM 635 C CA . GLN A 1 81 ? 3.045 -2.710 -15.101 1.00 89.81 81 GLN A CA 1
ATOM 636 C C . GLN A 1 81 ? 2.223 -1.568 -14.504 1.00 89.81 81 GLN A C 1
ATOM 638 O O . GLN A 1 81 ? 1.951 -1.580 -13.305 1.00 89.81 81 GLN A O 1
ATOM 643 N N . VAL A 1 82 ? 1.872 -0.560 -15.305 1.00 92.31 82 VAL A N 1
ATOM 644 C CA . VAL A 1 82 ? 1.021 0.543 -14.846 1.00 92.31 82 VAL A CA 1
ATOM 645 C C . VAL A 1 82 ? -0.405 0.044 -14.636 1.00 92.31 82 VAL A C 1
ATOM 647 O O . VAL A 1 82 ? -0.938 0.240 -13.552 1.00 92.31 82 VAL A O 1
ATOM 650 N N . SER A 1 83 ? -0.972 -0.683 -15.602 1.00 92.31 83 SER A N 1
ATOM 651 C CA . SER A 1 83 ? -2.326 -1.239 -15.506 1.00 92.31 83 SER A CA 1
ATOM 652 C C . SER A 1 83 ? -2.485 -2.177 -14.307 1.00 92.31 83 SER A C 1
ATOM 654 O O . SER A 1 83 ? -3.487 -2.104 -13.598 1.00 92.31 83 SER A O 1
ATOM 656 N N . ASP A 1 84 ? -1.501 -3.040 -14.045 1.00 93.75 84 ASP A N 1
ATOM 657 C CA . ASP A 1 84 ? -1.535 -3.955 -12.899 1.00 93.75 84 ASP A CA 1
ATOM 658 C C . ASP A 1 84 ? -1.506 -3.184 -11.573 1.00 93.75 84 ASP A C 1
ATOM 660 O O . ASP A 1 84 ? -2.255 -3.500 -10.647 1.00 93.75 84 ASP A O 1
ATOM 664 N N . LYS A 1 85 ? -0.687 -2.128 -11.486 1.00 94.19 85 LYS A N 1
ATOM 665 C CA . LYS A 1 85 ? -0.623 -1.259 -10.302 1.00 94.19 85 LYS A CA 1
ATOM 666 C C . LYS A 1 85 ? -1.896 -0.438 -10.115 1.00 94.19 85 LYS A C 1
ATOM 668 O O . LYS A 1 85 ? -2.347 -0.299 -8.984 1.00 94.19 85 LYS A O 1
ATOM 673 N N . GLU A 1 86 ? -2.493 0.077 -11.186 1.00 94.06 86 GLU A N 1
ATOM 674 C CA . GLU A 1 86 ? -3.774 0.794 -11.137 1.00 94.06 86 GLU A CA 1
ATO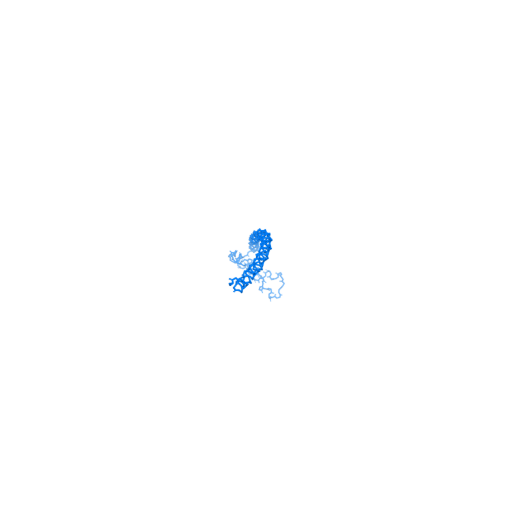M 675 C C . GLU A 1 86 ? -4.907 -0.123 -10.657 1.00 94.06 86 GLU A C 1
ATOM 677 O O . GLU A 1 86 ? -5.709 0.270 -9.807 1.00 94.06 86 GLU A O 1
ATOM 682 N N . ALA A 1 87 ? -4.947 -1.369 -11.140 1.00 95.00 87 ALA A N 1
ATOM 683 C CA . ALA A 1 87 ? -5.916 -2.362 -10.689 1.00 95.00 87 ALA A CA 1
ATOM 684 C C . ALA A 1 87 ? -5.735 -2.708 -9.202 1.00 95.00 87 ALA A C 1
ATOM 686 O O . ALA A 1 87 ? -6.717 -2.736 -8.456 1.00 95.00 87 ALA A O 1
ATOM 687 N N . GLN A 1 88 ? -4.491 -2.919 -8.757 1.00 96.12 88 GLN A N 1
ATOM 688 C CA . GLN A 1 88 ? -4.173 -3.159 -7.345 1.00 96.12 88 GLN A CA 1
ATOM 689 C C . GLN A 1 88 ? -4.548 -1.963 -6.465 1.00 96.12 88 GLN A C 1
ATOM 691 O O . GLN A 1 88 ? -5.159 -2.150 -5.415 1.00 96.12 88 GLN A O 1
ATOM 696 N N . LEU A 1 89 ? -4.241 -0.737 -6.900 1.00 96.62 89 LEU A N 1
ATOM 697 C CA . LEU A 1 89 ? -4.588 0.479 -6.167 1.00 96.62 89 LEU A CA 1
ATOM 698 C C . LEU A 1 89 ? -6.105 0.592 -5.983 1.00 96.62 89 LEU A C 1
ATOM 700 O O . LEU A 1 89 ? -6.576 0.773 -4.867 1.00 96.62 89 LEU A O 1
ATOM 704 N N . LYS A 1 90 ? -6.880 0.358 -7.047 1.00 97.31 90 LYS A N 1
ATOM 705 C CA . LYS A 1 90 ? -8.347 0.373 -6.982 1.00 97.31 90 LYS A CA 1
ATOM 706 C C . LYS A 1 90 ? -8.911 -0.680 -6.020 1.00 97.31 90 LYS A C 1
ATOM 708 O O . LYS A 1 90 ? -9.907 -0.427 -5.345 1.00 97.31 90 LYS A O 1
ATOM 713 N N . GLN A 1 91 ? -8.302 -1.867 -5.962 1.00 97.75 91 GLN A N 1
ATOM 714 C CA . GLN A 1 91 ? -8.691 -2.907 -5.003 1.00 97.75 91 GLN A CA 1
ATOM 715 C C . GLN A 1 91 ? -8.386 -2.492 -3.560 1.00 97.75 91 GLN A C 1
ATOM 717 O O . GLN A 1 91 ? -9.222 -2.700 -2.679 1.00 97.75 91 GLN A O 1
ATOM 722 N N . LEU A 1 92 ? -7.222 -1.882 -3.322 1.00 98.38 92 LEU A N 1
ATOM 723 C CA . LEU A 1 92 ? -6.850 -1.357 -2.009 1.00 98.38 92 LEU A CA 1
ATOM 724 C C . LEU A 1 92 ? -7.796 -0.236 -1.568 1.00 98.38 92 LEU A C 1
ATOM 726 O O . LEU A 1 92 ? -8.296 -0.294 -0.448 1.00 98.38 92 LEU A O 1
ATOM 730 N N . ASP A 1 93 ? -8.122 0.711 -2.449 1.00 97.94 93 ASP A N 1
ATOM 731 C CA . ASP A 1 93 ? -9.059 1.803 -2.156 1.00 97.94 93 ASP A CA 1
ATOM 732 C C . ASP A 1 93 ? -10.447 1.273 -1.768 1.00 97.94 93 ASP A C 1
ATOM 734 O O . ASP A 1 93 ? -11.031 1.700 -0.770 1.00 97.94 93 ASP A O 1
ATOM 738 N N . ALA A 1 94 ? -10.962 0.285 -2.507 1.00 98.12 94 ALA A N 1
ATOM 739 C CA . ALA A 1 94 ? -12.234 -0.356 -2.178 1.00 98.12 94 ALA A CA 1
ATOM 740 C C . ALA A 1 94 ? -12.182 -1.079 -0.818 1.00 98.12 94 ALA A C 1
ATOM 742 O O . ALA A 1 94 ? -13.129 -0.995 -0.034 1.00 98.12 94 ALA A O 1
ATOM 743 N N . SER A 1 95 ? -11.071 -1.760 -0.516 1.00 98.00 95 SER A N 1
ATOM 744 C CA . SER A 1 95 ? -10.867 -2.415 0.780 1.00 98.00 95 SER A CA 1
ATOM 745 C C . SER A 1 95 ? -10.808 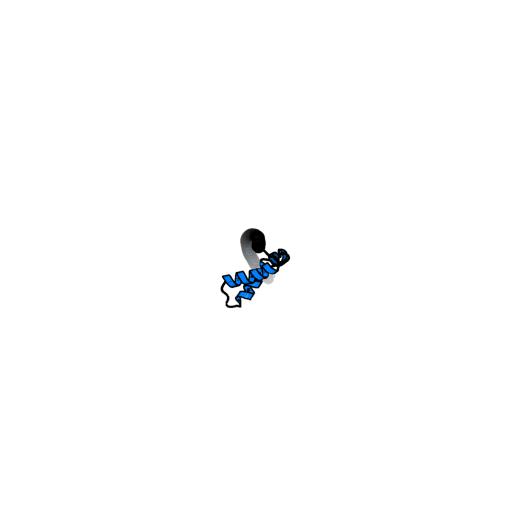-1.402 1.926 1.00 98.00 95 SER A C 1
ATOM 747 O O . SER A 1 95 ? -11.404 -1.642 2.975 1.00 98.00 95 SER A O 1
ATOM 749 N N . ILE A 1 96 ? -10.132 -0.266 1.733 1.00 98.12 96 ILE A N 1
ATOM 750 C CA . ILE A 1 96 ? -10.058 0.820 2.718 1.00 98.12 96 ILE A CA 1
ATOM 751 C C . ILE A 1 96 ? -11.462 1.349 3.014 1.00 98.12 96 ILE A C 1
ATOM 753 O O . ILE A 1 96 ? -11.868 1.376 4.173 1.00 98.12 96 ILE A O 1
ATOM 757 N N . GLN A 1 97 ? -12.252 1.663 1.984 1.00 98.25 97 GLN A N 1
ATOM 758 C CA . GLN A 1 97 ? -13.624 2.155 2.163 1.00 98.25 97 GLN A CA 1
ATOM 759 C C . GLN A 1 97 ? -14.511 1.166 2.934 1.00 98.25 97 GLN A C 1
ATOM 761 O O . GLN A 1 97 ? -15.283 1.562 3.812 1.00 98.25 97 GLN A O 1
ATOM 766 N N . GLN A 1 98 ? -14.395 -0.134 2.644 1.00 98.25 98 GLN A N 1
ATOM 767 C CA . GLN A 1 98 ? -15.122 -1.173 3.381 1.00 98.25 98 GLN A CA 1
ATOM 768 C C . GLN A 1 98 ? -14.695 -1.241 4.853 1.00 98.25 98 GLN A C 1
ATOM 770 O O . GLN A 1 98 ? -15.541 -1.357 5.744 1.00 98.25 98 GLN A O 1
ATOM 775 N N . GLN A 1 99 ? -13.392 -1.148 5.126 1.00 98.31 99 GLN A N 1
ATOM 776 C CA . GLN A 1 99 ? -12.858 -1.148 6.487 1.00 98.31 99 GLN A CA 1
ATOM 777 C C . GLN A 1 99 ? -13.298 0.095 7.271 1.00 98.31 99 GLN A C 1
ATOM 779 O O . GLN A 1 99 ? -13.715 -0.033 8.421 1.00 98.31 99 GLN A O 1
ATOM 784 N N . GLU A 1 100 ? -13.287 1.276 6.655 1.00 98.12 100 GLU A N 1
ATOM 785 C CA . GLU A 1 100 ? -13.772 2.522 7.262 1.00 98.12 100 GLU A CA 1
ATOM 786 C C . GLU A 1 100 ? -15.263 2.448 7.608 1.00 98.12 100 GLU A C 1
ATOM 788 O O . GLU A 1 100 ? -15.666 2.800 8.723 1.00 98.12 100 GLU A O 1
ATOM 793 N N . ALA A 1 101 ? -16.084 1.918 6.695 1.00 98.25 101 ALA A N 1
ATOM 794 C CA . ALA A 1 101 ? -17.497 1.669 6.963 1.00 98.25 101 ALA A CA 1
ATOM 795 C C . ALA A 1 101 ? -17.671 0.723 8.162 1.00 98.25 101 ALA A C 1
ATOM 797 O O . ALA A 1 101 ? -18.478 0.994 9.057 1.00 98.25 101 ALA A O 1
ATOM 798 N N . LYS A 1 102 ? -16.855 -0.338 8.243 1.00 98.31 102 LYS A N 1
ATOM 799 C CA . LYS A 1 102 ? -16.920 -1.282 9.360 1.00 98.31 102 LYS A CA 1
ATOM 800 C C . LYS A 1 102 ? -16.494 -0.665 10.689 1.00 98.31 102 LYS A C 1
ATOM 802 O O . LYS A 1 102 ? -17.120 -0.931 11.715 1.00 98.31 102 LYS A O 1
ATOM 807 N N . ILE A 1 103 ? -15.462 0.177 10.683 1.00 98.12 103 ILE A N 1
ATOM 808 C CA . ILE A 1 103 ? -15.032 0.935 11.863 1.00 98.12 103 ILE A CA 1
ATOM 809 C C . ILE A 1 103 ? -16.185 1.798 12.376 1.00 98.12 103 ILE A C 1
ATOM 811 O O . ILE A 1 103 ? -16.465 1.782 13.575 1.00 98.12 103 ILE A O 1
ATOM 815 N N . LYS A 1 104 ? -16.891 2.499 11.483 1.00 98.25 104 LYS A N 1
ATOM 816 C CA . LYS A 1 104 ? -18.040 3.331 11.856 1.00 98.25 104 LYS A CA 1
ATOM 817 C C . LYS A 1 104 ? -19.161 2.508 12.500 1.00 98.25 104 LYS A C 1
ATOM 819 O O . LYS A 1 104 ? -19.634 2.866 13.577 1.00 98.25 104 LYS A O 1
ATOM 824 N N . GLU A 1 105 ? -19.532 1.375 11.901 1.00 98.19 105 GLU A N 1
ATOM 825 C CA . GLU A 1 105 ? -20.527 0.460 12.481 1.00 98.19 105 GLU A CA 1
ATOM 826 C C . GLU A 1 105 ? -20.130 -0.013 13.886 1.00 98.19 105 GLU A C 1
ATOM 828 O O . GLU A 1 105 ? -20.944 0.006 14.812 1.00 98.19 105 GLU A O 1
ATOM 833 N N . LEU A 1 106 ? -18.870 -0.423 14.060 1.00 98.44 106 LEU A N 1
ATOM 834 C CA . LEU A 1 106 ? -18.356 -0.888 15.348 1.00 98.44 106 LEU A CA 1
ATOM 835 C C . LEU A 1 106 ? -18.357 0.231 16.393 1.00 98.44 106 LEU A C 1
ATOM 837 O O . LEU A 1 106 ? -18.720 -0.006 17.544 1.00 98.44 106 LEU A O 1
ATOM 841 N N . GLN A 1 107 ? -18.001 1.457 16.008 1.00 98.06 107 GLN A N 1
ATOM 842 C CA . GLN A 1 107 ? -18.058 2.617 16.898 1.00 98.06 107 GLN A CA 1
ATOM 843 C C . GLN A 1 107 ? -19.486 2.900 17.372 1.00 98.06 107 GLN A C 1
ATOM 845 O O . GLN A 1 107 ? -19.69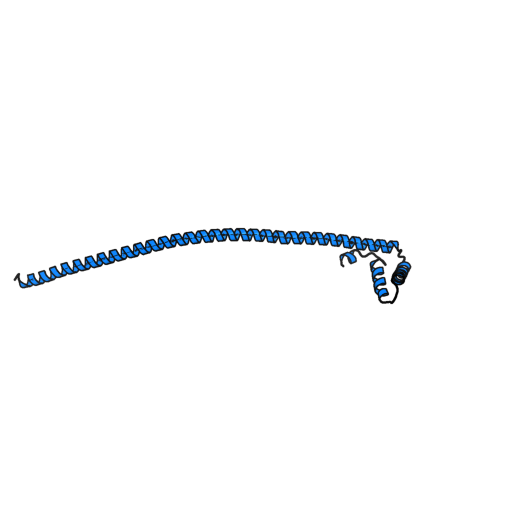7 3.161 18.560 1.00 98.06 107 GLN A O 1
ATOM 850 N N . ASP A 1 108 ? -20.472 2.815 16.483 1.00 98.25 108 ASP A N 1
ATOM 851 C CA . ASP A 1 108 ? -21.872 3.039 16.841 1.00 98.25 108 ASP A CA 1
ATOM 852 C C . ASP A 1 108 ? -22.428 1.903 17.715 1.00 98.25 108 ASP A C 1
ATOM 854 O O . ASP A 1 108 ? -23.103 2.165 18.718 1.00 98.25 108 ASP A O 1
ATOM 858 N N . ALA A 1 109 ? -22.050 0.650 17.440 1.00 98.12 109 ALA A N 1
ATOM 859 C CA . ALA A 1 109 ? -22.368 -0.489 18.302 1.00 98.12 109 ALA A CA 1
ATOM 860 C C . ALA A 1 109 ? -21.758 -0.342 19.710 1.00 98.12 109 ALA A C 1
ATOM 862 O O . ALA A 1 109 ? -22.435 -0.585 20.715 1.00 98.12 109 ALA A O 1
ATOM 863 N N . ILE A 1 110 ? -20.504 0.119 19.807 1.00 98.12 110 ILE A N 1
ATOM 864 C CA . ILE A 1 110 ? -19.837 0.405 21.086 1.00 98.12 110 ILE A CA 1
ATOM 865 C C . ILE A 1 110 ? -20.588 1.494 21.856 1.00 98.12 110 ILE A C 1
ATOM 867 O O . ILE A 1 110 ? -20.812 1.341 23.058 1.00 98.12 110 ILE A O 1
ATOM 871 N N . LYS A 1 111 ? -21.006 2.583 21.196 1.00 98.50 111 LYS A N 1
ATOM 872 C CA . LYS A 1 111 ? -21.782 3.657 21.844 1.00 98.50 111 LYS A CA 1
ATOM 873 C C . LYS A 1 111 ? -23.092 3.127 22.423 1.00 98.50 111 LYS A C 1
ATOM 875 O O . LYS A 1 111 ? -23.382 3.389 23.590 1.00 98.50 111 LYS A O 1
ATOM 880 N N . LYS A 1 112 ? -23.847 2.346 21.642 1.00 98.50 112 LYS A N 1
ATOM 881 C CA . LYS A 1 112 ? -25.104 1.732 22.095 1.00 98.50 112 LYS A CA 1
ATOM 882 C C . LYS A 1 112 ? -24.876 0.824 23.306 1.00 98.50 112 LYS A C 1
ATOM 884 O O . LYS A 1 112 ? -25.539 0.981 24.328 1.00 98.50 112 LYS A O 1
ATOM 889 N N . THR A 1 113 ? -23.872 -0.046 23.225 1.00 98.31 113 THR A N 1
ATOM 890 C CA . THR A 1 113 ? -23.518 -0.976 24.308 1.00 98.31 113 THR A CA 1
ATOM 891 C C . THR A 1 113 ? -23.114 -0.233 25.585 1.00 98.31 113 THR A C 1
ATOM 893 O O . THR A 1 113 ? -23.530 -0.605 26.680 1.00 98.31 113 THR A O 1
ATOM 896 N N . LYS A 1 114 ? -22.347 0.862 25.474 1.00 98.19 114 LYS A N 1
ATOM 897 C CA . LYS A 1 114 ? -21.981 1.707 26.626 1.00 98.19 114 LYS A CA 1
ATOM 898 C C . LYS A 1 114 ? -23.201 2.364 27.276 1.00 98.19 114 LYS A C 1
ATOM 900 O O . LYS A 1 114 ? -23.273 2.423 28.503 1.00 98.19 114 LYS A O 1
ATOM 905 N N . ALA A 1 115 ? -24.162 2.834 26.482 1.00 98.50 115 ALA A N 1
ATOM 906 C CA . ALA A 1 115 ? -25.396 3.414 27.008 1.00 98.50 115 ALA A CA 1
ATOM 907 C C . ALA A 1 115 ? -26.233 2.372 27.773 1.00 98.50 115 ALA A C 1
ATOM 909 O O . ALA A 1 115 ? -26.701 2.640 28.882 1.00 98.50 115 ALA A O 1
ATOM 910 N N . GLU A 1 116 ? -26.366 1.162 27.224 1.00 98.31 116 GLU A N 1
ATOM 911 C CA . GLU A 1 116 ? -27.049 0.044 27.885 1.00 98.31 116 GLU A CA 1
ATOM 912 C C . GLU A 1 116 ? -26.336 -0.377 29.177 1.00 98.31 116 GLU A C 1
ATOM 914 O O . GLU A 1 116 ? -26.983 -0.524 30.216 1.00 98.31 116 GLU A O 1
ATOM 919 N N . GLN A 1 117 ? -25.002 -0.472 29.153 1.00 98.25 117 GLN A N 1
ATOM 920 C CA . GLN A 1 117 ? -24.189 -0.747 30.339 1.00 98.25 117 GLN A CA 1
ATOM 921 C C . GLN A 1 117 ? -24.443 0.284 31.446 1.00 98.25 117 GLN A C 1
ATOM 923 O O . GLN A 1 117 ? -24.638 -0.092 32.603 1.00 98.25 117 GLN A O 1
ATOM 928 N N . GLN A 1 118 ? -24.461 1.578 31.113 1.00 98.44 118 GLN A N 1
ATOM 929 C CA . GLN A 1 118 ? -24.700 2.625 32.105 1.00 98.44 118 GLN A CA 1
ATOM 930 C C . GLN A 1 118 ? -26.117 2.548 32.682 1.00 98.44 118 GLN A C 1
ATOM 932 O O . GLN A 1 118 ? -26.300 2.707 33.890 1.00 98.44 118 GLN A O 1
ATOM 937 N N . LYS A 1 119 ? -27.119 2.257 31.844 1.00 98.44 119 LYS A N 1
ATOM 938 C CA . LYS A 1 119 ? -28.498 2.053 32.299 1.00 98.44 119 LYS A CA 1
ATOM 939 C C . LYS A 1 119 ? -28.580 0.898 33.297 1.00 98.44 119 LYS A C 1
ATOM 941 O O . LYS A 1 119 ? -29.159 1.075 34.366 1.00 98.44 119 LYS A O 1
ATOM 946 N N . LEU A 1 120 ? -27.958 -0.242 32.986 1.00 98.44 120 LEU A N 1
ATOM 947 C CA . LEU A 1 120 ? -27.915 -1.396 33.888 1.00 98.44 120 LEU A CA 1
ATOM 948 C C . LEU A 1 120 ? -27.212 -1.064 35.206 1.00 98.44 120 LEU A C 1
ATOM 950 O O . LEU A 1 120 ? -27.749 -1.382 36.263 1.00 98.44 120 LEU A O 1
ATOM 954 N N . ARG A 1 121 ? -26.062 -0.378 35.168 1.00 98.00 121 ARG A N 1
ATOM 955 C CA . ARG A 1 121 ? -25.358 0.068 36.384 1.00 98.00 121 ARG A CA 1
ATOM 956 C C . ARG A 1 121 ? -26.248 0.928 37.278 1.00 98.00 121 ARG A C 1
ATOM 958 O O . ARG A 1 121 ? -26.318 0.689 38.479 1.00 98.00 121 ARG A O 1
ATOM 965 N N . ASN A 1 122 ? -26.972 1.879 36.690 1.00 98.31 122 ASN A N 1
ATOM 966 C CA . ASN A 1 122 ? -27.889 2.739 37.434 1.00 98.31 122 ASN A CA 1
ATOM 967 C C . ASN A 1 122 ? -29.052 1.941 38.043 1.00 98.31 122 ASN A C 1
ATOM 969 O O . ASN A 1 122 ? -29.434 2.189 39.185 1.00 98.31 122 ASN A O 1
ATOM 973 N N . THR A 1 123 ? -29.615 0.984 37.300 1.00 98.25 123 THR A N 1
ATOM 974 C CA . THR A 1 123 ? -30.664 0.094 37.815 1.00 98.25 123 THR A CA 1
ATOM 975 C C . THR A 1 123 ? -30.151 -0.753 38.974 1.00 98.25 123 THR A C 1
ATOM 977 O O . THR A 1 123 ? -30.821 -0.821 39.999 1.00 98.25 123 THR A O 1
ATOM 980 N N . ILE A 1 124 ? -28.955 -1.337 38.849 1.00 97.69 124 ILE A N 1
ATOM 981 C CA . ILE A 1 124 ? -28.328 -2.127 39.915 1.00 97.69 124 ILE A CA 1
ATOM 982 C C . ILE A 1 124 ? -28.134 -1.272 41.172 1.00 97.69 124 ILE A C 1
ATOM 984 O O . ILE A 1 124 ? -28.578 -1.691 42.233 1.00 97.69 124 ILE A O 1
ATOM 988 N N . SER A 1 125 ? -27.566 -0.063 41.060 1.00 98.00 125 SER A N 1
ATOM 989 C CA . SER A 1 125 ? -27.373 0.839 42.214 1.00 98.00 125 SER A CA 1
ATOM 990 C C . SER A 1 125 ? -28.687 1.104 42.945 1.00 98.00 125 SER A C 1
ATOM 992 O O . SER A 1 125 ? -28.793 0.860 44.143 1.00 98.00 125 SER A O 1
ATOM 994 N N . LYS A 1 126 ? -29.729 1.505 42.204 1.00 98.19 126 LYS A N 1
ATOM 995 C CA . LYS A 1 126 ? -31.048 1.814 42.776 1.00 98.19 126 LYS A CA 1
ATOM 996 C C . LYS A 1 126 ? -31.696 0.605 43.444 1.00 98.19 126 LYS A C 1
ATOM 998 O O . LYS A 1 126 ? -32.306 0.738 44.503 1.00 98.19 126 LYS A O 1
ATOM 1003 N N . SER A 1 127 ? -31.593 -0.568 42.822 1.00 97.62 127 SER A N 1
ATOM 1004 C CA . SER A 1 127 ? -32.113 -1.808 43.397 1.00 97.62 127 SER A CA 1
ATOM 1005 C C . SER A 1 127 ? -31.372 -2.181 44.678 1.00 97.62 127 SER A C 1
ATOM 1007 O O . SER A 1 127 ? -32.022 -2.515 45.664 1.00 97.62 127 SER A O 1
ATOM 1009 N N . THR A 1 128 ? -30.043 -2.065 44.693 1.00 97.56 128 THR A N 1
ATOM 1010 C CA . THR A 1 128 ? -29.222 -2.313 45.883 1.00 97.56 128 THR A CA 1
ATOM 1011 C C . THR A 1 128 ? -29.568 -1.344 47.010 1.00 97.56 128 THR A C 1
ATOM 1013 O O . THR A 1 128 ? -29.825 -1.785 48.123 1.00 97.56 128 THR A O 1
ATOM 1016 N N . GLU A 1 129 ? -29.662 -0.043 46.730 1.00 97.94 129 GLU A N 1
ATOM 1017 C CA . GLU A 1 129 ? -30.051 0.976 47.716 1.00 97.94 129 GLU A CA 1
ATOM 1018 C C . GLU A 1 129 ? -31.431 0.688 48.322 1.00 97.94 129 GLU A C 1
ATOM 1020 O O . GLU A 1 129 ? -31.607 0.749 49.541 1.00 97.94 129 GLU A O 1
ATOM 1025 N N . LYS A 1 130 ? -32.409 0.317 47.484 1.00 98.19 130 LYS A N 1
ATOM 1026 C CA . LYS A 1 130 ? -33.755 -0.037 47.946 1.00 98.19 130 LYS A CA 1
ATOM 1027 C C . LYS A 1 130 ? -33.741 -1.276 48.840 1.00 98.19 130 LYS A C 1
ATOM 1029 O O . LYS A 1 130 ? -34.386 -1.259 49.883 1.00 98.19 130 LYS A O 1
ATOM 1034 N N . LEU A 1 131 ? -33.017 -2.327 48.448 1.00 97.44 131 LEU A N 1
ATOM 1035 C CA . LEU A 1 131 ? -32.900 -3.554 49.239 1.00 97.44 131 LEU A CA 1
ATOM 1036 C C . LEU A 1 131 ? -32.234 -3.288 50.589 1.00 97.44 131 LEU A C 1
ATOM 1038 O O . LEU A 1 131 ? -32.768 -3.713 51.610 1.00 97.44 131 LEU A O 1
ATOM 1042 N N . SER A 1 132 ? -31.137 -2.527 50.607 1.00 96.75 132 SER A N 1
ATOM 1043 C CA . SER A 1 132 ? -30.459 -2.132 51.844 1.00 96.75 132 SER A CA 1
ATOM 1044 C C . SER A 1 132 ? -31.386 -1.353 52.773 1.00 96.75 132 SER A C 1
ATOM 1046 O O . SER A 1 132 ? -31.417 -1.622 53.971 1.00 96.75 132 SER A O 1
ATOM 1048 N N . LYS A 1 133 ? -32.189 -0.428 52.229 1.00 97.81 133 LYS A N 1
ATOM 1049 C CA . LYS A 1 133 ? -33.184 0.303 53.018 1.00 97.81 133 LYS A CA 1
ATOM 1050 C C . LYS A 1 133 ? -34.249 -0.632 53.592 1.00 97.81 133 LYS A C 1
ATOM 1052 O O . LYS A 1 133 ? -34.491 -0.598 54.788 1.00 97.81 133 LYS A O 1
ATOM 1057 N N . THR A 1 134 ? -34.846 -1.495 52.769 1.00 97.75 134 THR A N 1
ATOM 1058 C CA . THR A 1 134 ? -35.853 -2.463 53.236 1.00 97.75 134 THR A CA 1
ATOM 1059 C C . THR A 1 134 ? -35.296 -3.394 54.313 1.00 97.75 134 THR A C 1
ATOM 1061 O O . THR A 1 134 ? -35.992 -3.682 55.283 1.00 97.75 134 THR A O 1
ATOM 1064 N N . GLN A 1 135 ? -34.046 -3.840 54.174 1.00 97.25 135 GLN A N 1
ATOM 1065 C CA . GLN A 1 135 ? -33.375 -4.649 55.187 1.00 97.25 135 GLN A CA 1
ATOM 1066 C C . GLN A 1 135 ? -33.195 -3.877 56.500 1.00 97.25 135 GLN A C 1
ATOM 1068 O O . GLN A 1 135 ? -33.506 -4.418 57.559 1.00 97.25 135 GLN A O 1
ATOM 1073 N N . ALA A 1 136 ? -32.716 -2.632 56.434 1.00 97.62 136 ALA A N 1
ATOM 1074 C CA . ALA A 1 136 ? -32.529 -1.789 57.611 1.00 97.62 136 ALA A CA 1
ATOM 1075 C C . ALA A 1 136 ? -33.862 -1.498 58.320 1.00 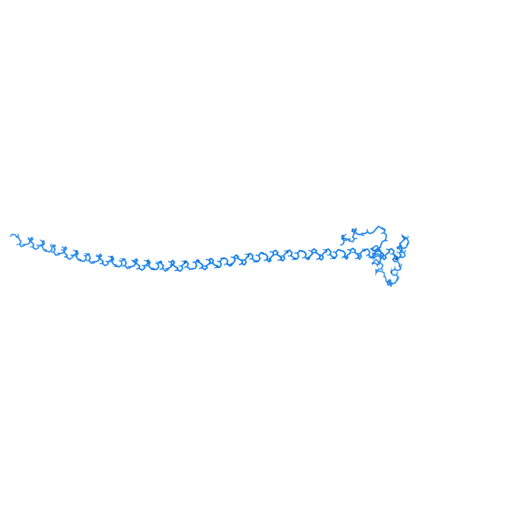97.62 136 ALA A C 1
ATOM 1077 O O . ALA A 1 136 ? -33.956 -1.671 59.534 1.00 97.62 136 ALA A O 1
ATOM 1078 N N . ASP A 1 137 ? -34.900 -1.138 57.558 1.00 98.00 137 ASP A N 1
ATOM 1079 C CA . ASP A 1 137 ? -36.248 -0.883 58.073 1.00 98.00 137 ASP A CA 1
ATOM 1080 C C . ASP A 1 137 ? -36.800 -2.137 58.777 1.00 98.00 137 ASP A C 1
ATOM 1082 O O . ASP A 1 137 ? -37.259 -2.063 59.917 1.00 98.00 137 ASP A O 1
ATOM 1086 N N . PHE A 1 138 ? -36.679 -3.314 58.148 1.00 98.19 138 PHE A N 1
ATOM 1087 C CA . PHE A 1 138 ? -37.101 -4.585 58.743 1.00 98.19 138 PHE A CA 1
ATOM 1088 C C . PHE A 1 138 ? -36.351 -4.901 60.043 1.00 98.19 138 PHE A C 1
ATOM 1090 O O . PHE A 1 138 ? -36.978 -5.254 61.040 1.00 98.19 138 PHE A O 1
ATOM 1097 N N . GLN A 1 139 ? -35.021 -4.769 60.056 1.00 97.81 139 GLN A N 1
ATOM 1098 C CA . GLN A 1 139 ? -34.202 -5.044 61.241 1.00 97.81 139 GLN A CA 1
ATOM 1099 C C . GLN A 1 139 ? -34.530 -4.099 62.402 1.00 97.81 139 GLN A C 1
ATOM 1101 O O . GLN A 1 139 ? -34.554 -4.541 63.553 1.00 97.81 139 GLN A O 1
ATOM 1106 N N . ALA A 1 140 ? -34.817 -2.828 62.110 1.00 97.88 140 ALA A N 1
ATOM 1107 C CA . ALA A 1 140 ? -35.235 -1.851 63.107 1.00 97.88 140 ALA A CA 1
ATOM 1108 C C . ALA A 1 140 ? -36.596 -2.226 63.715 1.00 97.88 140 ALA A C 1
ATOM 1110 O O . ALA A 1 140 ? -36.715 -2.310 64.937 1.00 97.88 140 ALA A O 1
ATOM 1111 N N . THR A 1 141 ? -37.599 -2.523 62.879 1.00 97.69 141 THR A N 1
ATOM 1112 C CA . THR A 1 141 ? -38.930 -2.943 63.350 1.00 97.69 141 THR A CA 1
ATOM 1113 C C . THR A 1 141 ? -38.872 -4.254 64.132 1.00 97.69 141 THR A C 1
ATOM 1115 O O . THR A 1 141 ? -39.472 -4.355 65.198 1.00 97.69 141 THR A O 1
ATOM 1118 N N . TYR A 1 142 ? -38.121 -5.246 63.643 1.00 97.88 142 TYR A N 1
ATOM 1119 C CA . TYR A 1 142 ? -37.938 -6.519 64.338 1.00 97.88 142 TYR A CA 1
ATOM 1120 C C . TYR A 1 142 ? -37.313 -6.321 65.723 1.00 97.88 142 TYR A C 1
ATOM 1122 O O . TYR A 1 142 ? -37.824 -6.855 66.702 1.00 97.88 142 TYR A O 1
ATOM 1130 N N . SER A 1 143 ? -36.235 -5.533 65.813 1.00 97.25 143 SER A N 1
ATOM 1131 C CA . SER A 1 143 ? -35.542 -5.269 67.082 1.00 97.25 143 SER A CA 1
ATOM 1132 C C . SER A 1 143 ? -36.442 -4.564 68.097 1.00 97.25 143 SER A C 1
ATOM 1134 O O . SER A 1 143 ? -36.396 -4.907 69.275 1.00 97.25 143 SER A O 1
ATOM 1136 N N . LEU A 1 144 ? -37.274 -3.617 67.644 1.00 97.75 144 LEU A N 1
ATOM 1137 C CA . LEU A 1 144 ? -38.242 -2.925 68.497 1.00 97.75 144 LEU A CA 1
ATOM 1138 C C . LEU A 1 144 ? -39.259 -3.908 69.089 1.00 97.75 144 LEU A C 1
ATOM 1140 O O . LEU A 1 144 ? -39.358 -4.015 70.306 1.00 97.75 144 LEU A O 1
ATOM 1144 N N . ILE A 1 145 ? -39.947 -4.670 68.233 1.00 97.31 145 ILE A N 1
ATOM 1145 C CA . ILE A 1 145 ? -40.993 -5.613 68.660 1.00 97.31 145 ILE A CA 1
ATOM 1146 C C . ILE A 1 145 ? -40.405 -6.711 69.553 1.00 97.31 145 ILE A C 1
ATOM 1148 O O . ILE A 1 145 ? -40.979 -7.057 70.581 1.00 97.31 145 ILE A O 1
ATOM 1152 N N . ALA A 1 146 ? -39.248 -7.266 69.182 1.00 97.50 146 ALA A N 1
ATOM 1153 C CA . ALA A 1 146 ? -38.580 -8.282 69.989 1.00 97.50 146 ALA A CA 1
ATOM 1154 C C . ALA A 1 146 ? -38.178 -7.738 71.371 1.00 97.50 146 ALA A C 1
ATOM 1156 O O . ALA A 1 146 ? -38.301 -8.455 72.362 1.00 97.50 146 ALA A O 1
ATOM 1157 N N . GLY A 1 147 ? -37.730 -6.479 71.439 1.00 97.56 147 GLY A N 1
ATOM 1158 C CA . GLY A 1 147 ? -37.417 -5.793 72.691 1.00 97.56 147 GLY A CA 1
ATOM 1159 C C . GLY A 1 147 ? -38.647 -5.584 73.575 1.00 97.56 147 GLY A C 1
ATOM 1160 O O . GLY A 1 147 ? -38.600 -5.936 74.749 1.00 97.56 147 GLY A O 1
ATOM 1161 N N . GLU A 1 148 ? -39.752 -5.088 73.008 1.00 97.06 148 GLU A N 1
ATOM 1162 C CA . GLU A 1 148 ? -41.030 -4.919 73.722 1.00 97.06 148 GLU A CA 1
ATOM 1163 C C . GLU A 1 148 ? -41.518 -6.250 74.308 1.00 97.06 148 GLU A C 1
ATOM 1165 O O . GLU A 1 148 ? -41.758 -6.343 75.509 1.00 97.06 148 GLU A O 1
ATOM 1170 N N . ILE A 1 149 ? -41.546 -7.315 73.496 1.00 96.81 149 ILE A N 1
ATOM 1171 C CA . ILE A 1 149 ? -41.933 -8.661 73.949 1.00 96.81 149 ILE A CA 1
ATOM 1172 C C . ILE A 1 149 ? -41.024 -9.145 75.086 1.00 96.81 149 ILE A C 1
ATOM 1174 O O . ILE A 1 149 ? -41.497 -9.750 76.047 1.00 96.81 149 ILE A O 1
ATOM 1178 N N . GLN A 1 150 ? -39.716 -8.901 74.992 1.00 96.31 150 GLN A N 1
ATOM 1179 C CA . GLN A 1 150 ? -38.765 -9.304 76.024 1.00 96.31 150 GLN A CA 1
ATOM 1180 C C . GLN A 1 150 ? -39.023 -8.568 77.351 1.00 96.31 150 GLN A C 1
ATOM 1182 O O . GLN A 1 150 ? -39.043 -9.208 78.405 1.00 96.31 150 GLN A O 1
ATOM 1187 N N . THR A 1 151 ? -39.274 -7.257 77.306 1.00 96.81 151 THR A N 1
ATOM 1188 C CA . THR A 1 151 ? -39.641 -6.451 78.482 1.00 96.81 151 THR A CA 1
ATOM 1189 C C . THR A 1 151 ? -40.982 -6.881 79.081 1.00 96.81 151 THR A C 1
ATOM 1191 O O . THR A 1 151 ? -41.108 -6.985 80.306 1.00 96.81 151 THR A O 1
ATOM 1194 N N . ASP A 1 152 ? -41.968 -7.197 78.242 1.00 96.62 152 ASP A N 1
ATOM 1195 C CA . ASP A 1 152 ? -43.263 -7.712 78.689 1.00 96.62 152 ASP A CA 1
ATOM 1196 C C . ASP A 1 152 ? -43.099 -9.057 79.407 1.00 96.62 152 ASP A C 1
ATOM 1198 O O . ASP A 1 152 ? -43.634 -9.246 80.499 1.00 96.62 152 ASP A O 1
ATOM 1202 N N . ILE A 1 153 ? -42.294 -9.977 78.858 1.00 95.88 153 ILE A N 1
ATOM 1203 C CA . ILE A 1 153 ? -41.985 -11.271 79.488 1.00 95.88 153 ILE A CA 1
ATOM 1204 C C . ILE A 1 153 ? -41.358 -11.081 80.875 1.00 95.88 153 ILE A C 1
ATOM 1206 O O . ILE A 1 153 ? -41.688 -11.821 81.806 1.00 95.88 153 ILE A O 1
ATOM 1210 N N . GLU A 1 154 ? -40.435 -10.132 81.026 1.00 96.25 154 GLU A N 1
ATOM 1211 C CA . GLU A 1 154 ? -39.801 -9.821 82.313 1.00 96.25 154 GLU A CA 1
ATOM 1212 C C . GLU A 1 154 ? -40.820 -9.284 83.323 1.00 96.25 154 GLU A C 1
ATOM 1214 O O . GLU A 1 154 ? -40.927 -9.819 84.429 1.00 96.25 154 GLU A O 1
ATOM 1219 N N . SER A 1 155 ? -41.648 -8.327 82.904 1.00 95.56 155 SER A N 1
ATOM 1220 C CA . SER A 1 155 ? -42.718 -7.750 83.727 1.00 95.56 155 SER A CA 1
ATOM 1221 C C . SER A 1 155 ? -43.749 -8.804 84.153 1.00 95.56 155 SER A C 1
ATOM 1223 O O . SER A 1 155 ? -44.152 -8.863 85.314 1.00 95.56 155 SER A O 1
ATOM 1225 N N . MET A 1 156 ? -44.150 -9.696 83.239 1.00 94.94 156 MET A N 1
ATOM 1226 C CA . MET A 1 156 ? -45.078 -10.794 83.529 1.00 94.94 156 MET A CA 1
ATOM 1227 C C . MET A 1 156 ? -44.522 -11.748 84.593 1.00 94.94 156 MET A C 1
ATOM 1229 O O . MET A 1 156 ? -45.262 -12.170 85.480 1.00 94.94 156 MET A O 1
ATOM 1233 N N . LYS A 1 157 ? -43.222 -12.071 84.540 1.00 93.25 157 LYS A N 1
ATOM 1234 C CA . LYS A 1 157 ? -42.561 -12.918 85.552 1.00 93.25 157 LYS A CA 1
ATOM 1235 C C . LYS A 1 157 ? -42.508 -12.260 86.934 1.00 93.25 157 LYS A C 1
ATOM 1237 O O . LYS A 1 157 ? -42.471 -12.973 87.940 1.00 93.25 157 LYS A O 1
ATOM 1242 N N . GLU A 1 158 ? -42.451 -10.932 86.989 1.00 93.81 158 GLU A N 1
ATOM 1243 C CA . GLU A 1 158 ? -42.394 -10.171 88.237 1.00 93.81 158 GLU A CA 1
ATOM 1244 C C . GLU A 1 158 ? -43.774 -10.026 88.887 1.00 93.81 158 GLU A C 1
ATOM 1246 O O . GLU A 1 158 ? -43.920 -10.334 90.072 1.00 93.81 158 GLU A O 1
ATOM 1251 N N . TYR A 1 159 ? -44.777 -9.600 88.112 1.00 92.00 159 TYR A N 1
ATOM 1252 C CA . TYR A 1 159 ? -46.055 -9.116 88.645 1.00 92.00 159 TYR A CA 1
ATOM 1253 C C . TYR A 1 159 ? -47.207 -10.127 88.627 1.00 92.00 159 TYR A C 1
ATOM 1255 O O . TYR A 1 159 ? -48.162 -9.943 89.376 1.00 92.00 159 TYR A O 1
ATOM 1263 N N . LEU A 1 160 ? -47.160 -11.184 87.807 1.00 89.19 160 LEU A N 1
ATOM 1264 C CA . LEU A 1 160 ? -48.254 -12.166 87.694 1.00 89.19 160 LEU A CA 1
ATOM 1265 C C . LEU A 1 160 ? -48.055 -13.401 88.594 1.00 89.19 160 LEU A C 1
ATOM 1267 O O . LEU A 1 160 ? -48.364 -14.520 88.184 1.00 89.19 160 LEU A O 1
ATOM 1271 N N . LYS A 1 161 ? -47.508 -13.203 89.799 1.00 65.38 161 LYS A N 1
ATOM 1272 C CA . LYS A 1 161 ? -47.334 -14.266 90.803 1.00 65.38 161 LYS A CA 1
ATOM 1273 C C . LYS A 1 161 ? -48.584 -14.495 91.640 1.00 65.38 161 LYS A C 1
ATOM 1275 O O . LYS A 1 161 ? -49.196 -13.492 92.067 1.00 65.38 161 LYS A O 1
#

Radius of gyration: 54.2 Å; chains: 1; bounding box: 96×27×146 Å

Foldseek 3Di:
DVLLVVLDDPDCELVNLVVQLVVCVVPPDDPVVSSVVSVVVVVVRVDDPVRRVVRVVSSVVSVVVVVVVVVVVVVVVVCVVVVVVVVVVVVVVVVVVVVVVVVVVVVVVVVVVVVVVVVVVVVVVVVVVVVVVVVVVVVVVVVVVVVVVVVVVVVCVVPVD

Secondary structure (DSSP, 8-state):
-HHHHTTPPSSS-HHHHHHHHHHHTTS---HHHHHHHHHHHHHHTT--HHHHHHHHHHHHHHHHHHHHHHHHHHHHHHHHHHHHHHHHHHHHHHHHHHHHHHHHHHHHHHHHHHHHHHHHHHHHHHHHHHHHHHHHHHHHHHHHHHHHHHHHHHHHHHH--

Organism: NCBI:txid478744